Protein AF-A0A352B6A5-F1 (afdb_monomer)

Secondary structure (DSSP, 8-state):
--HHHHHHHHHHHHHHHHHHS-HHHHHHHHHHHHHHHS-----HHHHHHHHHHHHHHHHHH-THHHHHHHTT---HHHHHHHHHHHHHHHTT--

Mean predicted aligned error: 9.94 Å

Nearest PDB structures (foldseek):
  6ykm-assembly1_D  TM=8.447E-01  e=2.039E-01  Campylobacter jejuni subsp. jejuni 81-176
  2q58-assembly1_A  TM=5.312E-01  e=5.802E+00  Cryptosporidium parvum Iowa II

Solvent-accessible surface area (backbone atoms only — not comparable to full-atom values): 5584 Å² total; per-residue (Å²): 133,63,68,69,61,51,48,51,54,54,49,49,54,51,50,53,48,58,73,76,36,61,68,72,57,55,57,48,50,55,51,49,54,53,48,64,74,52,78,73,79,75,66,62,66,64,50,50,53,52,53,51,51,52,52,53,44,35,71,73,66,34,63,72,58,51,61,78,47,43,82,75,47,84,49,69,66,63,32,52,54,49,49,54,54,50,56,58,51,63,73,66,74,120

Radius of gyration: 23.3 Å; Cα contacts (8 Å, |Δi|>4): 28; chains: 1; bounding box: 36×22×72 Å

Sequence (94 aa):
LDLPSLLIVVGGSLGVALMNYPFRRLSAAARAVVKLLRDRRPDQQGMLKRLVELSQQSRRDGLFSIGDSLNKVKDPFLRKALEMVVDGVDHGAI

Structure (mmCIF, N/CA/C/O backbone):
data_AF-A0A352B6A5-F1
#
_entry.id   AF-A0A352B6A5-F1
#
loop_
_atom_site.group_PDB
_atom_site.id
_atom_site.type_symbol
_atom_site.label_atom_id
_atom_site.label_alt_id
_atom_site.label_comp_id
_atom_site.label_asym_id
_atom_site.label_entity_id
_atom_site.label_seq_id
_atom_site.pdbx_PDB_ins_code
_atom_site.Cartn_x
_atom_site.Cartn_y
_atom_site.Cartn_z
_atom_site.occupancy
_atom_site.B_iso_or_equiv
_atom_site.auth_seq_id
_atom_site.auth_comp_id
_atom_site.auth_asym_id
_atom_site.auth_atom_id
_atom_site.pdbx_PDB_model_num
ATOM 1 N N . LEU A 1 1 ? 0.208 -6.296 -41.498 1.00 66.12 1 LEU A N 1
ATOM 2 C CA . LEU A 1 1 ? 0.953 -5.713 -40.360 1.00 66.12 1 LEU A CA 1
ATOM 3 C C . LEU A 1 1 ? 2.395 -5.580 -40.801 1.00 66.12 1 LEU A C 1
ATOM 5 O O . LEU A 1 1 ? 3.027 -6.601 -41.046 1.00 66.12 1 LEU A O 1
ATOM 9 N N . ASP A 1 2 ? 2.880 -4.351 -40.947 1.00 87.00 2 ASP A N 1
ATOM 10 C CA . ASP A 1 2 ? 4.248 -4.100 -41.398 1.00 87.00 2 ASP A CA 1
ATOM 11 C C . ASP A 1 2 ? 5.217 -4.311 -40.233 1.00 87.00 2 ASP A C 1
ATOM 13 O O . ASP A 1 2 ? 5.313 -3.496 -39.312 1.00 87.00 2 ASP A O 1
ATOM 17 N N . LEU A 1 3 ? 5.923 -5.442 -40.273 1.00 86.31 3 LEU A N 1
ATOM 18 C CA . LEU A 1 3 ? 6.947 -5.820 -39.296 1.00 86.31 3 LEU A CA 1
ATOM 19 C C . LEU A 1 3 ? 7.983 -4.706 -39.016 1.00 86.31 3 LEU A C 1
ATOM 21 O O . LEU A 1 3 ? 8.290 -4.483 -37.843 1.00 86.31 3 LEU A O 1
ATOM 25 N N . PRO A 1 4 ? 8.500 -3.977 -40.031 1.00 89.00 4 PRO A N 1
ATOM 26 C CA . PRO A 1 4 ? 9.483 -2.914 -39.815 1.00 89.00 4 PRO A CA 1
ATOM 27 C C . PRO A 1 4 ? 8.919 -1.745 -39.001 1.00 89.00 4 PRO A C 1
ATOM 29 O O . PRO A 1 4 ? 9.555 -1.267 -38.062 1.00 89.00 4 PRO A O 1
ATOM 32 N N . SER A 1 5 ? 7.696 -1.319 -39.318 1.00 88.31 5 SER A N 1
ATOM 33 C CA . SER A 1 5 ? 7.018 -0.207 -38.649 1.00 88.31 5 SER A CA 1
ATOM 34 C C . SER A 1 5 ? 6.740 -0.524 -37.178 1.00 88.31 5 SER A C 1
ATOM 36 O O . SER A 1 5 ? 6.927 0.329 -36.310 1.00 88.31 5 SER A O 1
ATOM 38 N N . LEU A 1 6 ? 6.364 -1.771 -36.872 1.00 89.12 6 LEU A N 1
ATOM 39 C CA . LEU A 1 6 ? 6.151 -2.224 -35.497 1.00 89.12 6 LEU A CA 1
ATOM 40 C C . LEU A 1 6 ? 7.454 -2.201 -34.679 1.00 89.12 6 LEU A C 1
ATOM 42 O O . LEU A 1 6 ? 7.453 -1.760 -33.531 1.00 89.12 6 LEU A O 1
ATOM 46 N N . LEU A 1 7 ? 8.567 -2.635 -35.278 1.00 89.50 7 LEU A N 1
ATOM 47 C CA . LEU A 1 7 ? 9.891 -2.642 -34.649 1.00 89.50 7 LEU A CA 1
ATOM 48 C C . LEU A 1 7 ? 10.386 -1.233 -34.315 1.00 89.50 7 LEU A C 1
ATOM 50 O O . LEU A 1 7 ? 10.919 -1.022 -33.229 1.00 89.50 7 LEU A O 1
ATOM 54 N N . ILE A 1 8 ? 10.175 -0.265 -35.210 1.00 91.81 8 ILE A N 1
ATOM 55 C CA . ILE A 1 8 ? 10.585 1.128 -34.984 1.00 91.81 8 ILE A CA 1
ATOM 56 C C . ILE A 1 8 ? 9.756 1.759 -33.862 1.00 91.81 8 ILE A C 1
ATOM 58 O O . ILE A 1 8 ? 10.312 2.395 -32.970 1.00 91.81 8 ILE A O 1
ATOM 62 N N . VAL A 1 9 ? 8.436 1.559 -33.864 1.00 91.12 9 VAL A N 1
ATOM 63 C CA . VAL A 1 9 ? 7.545 2.160 -32.860 1.00 91.12 9 VAL A CA 1
ATOM 64 C C . VAL A 1 9 ? 7.743 1.521 -31.486 1.00 91.12 9 VAL A C 1
ATOM 66 O O . VAL A 1 9 ? 7.952 2.228 -30.500 1.00 91.12 9 VAL A O 1
ATOM 69 N N . VAL A 1 10 ? 7.722 0.187 -31.404 1.00 88.38 10 VAL A N 1
ATOM 70 C CA . VAL A 1 10 ? 7.882 -0.532 -30.131 1.00 88.38 10 VAL A CA 1
ATOM 71 C C . VAL A 1 10 ? 9.319 -0.412 -29.624 1.00 88.38 10 VAL A C 1
ATOM 73 O O . VAL A 1 10 ? 9.531 -0.101 -28.453 1.00 88.38 10 VAL A O 1
ATOM 76 N N . GLY A 1 11 ? 10.311 -0.599 -30.497 1.00 88.50 11 GLY A N 1
ATOM 77 C CA . GLY A 1 11 ? 11.726 -0.486 -30.147 1.00 88.50 11 GLY A CA 1
ATOM 78 C C . GLY A 1 11 ? 12.125 0.937 -29.762 1.00 88.50 11 GLY A C 1
ATOM 79 O O . GLY A 1 11 ? 12.797 1.125 -28.751 1.00 88.50 11 GLY A O 1
ATOM 80 N N . GLY A 1 12 ? 11.655 1.946 -30.499 1.00 88.94 12 GLY A N 1
ATOM 81 C CA . GLY A 1 12 ? 11.889 3.355 -30.179 1.00 88.94 12 GLY A CA 1
ATOM 82 C C . GLY A 1 12 ? 11.238 3.768 -28.858 1.00 88.94 12 GLY A C 1
ATOM 83 O O . GLY A 1 12 ? 11.891 4.380 -28.014 1.00 88.94 12 GLY A O 1
ATOM 84 N N . SER A 1 13 ? 9.983 3.369 -28.626 1.00 87.50 13 SER A N 1
ATOM 85 C CA . SER A 1 13 ? 9.280 3.649 -27.368 1.00 87.50 13 SER A CA 1
ATOM 86 C C . SER A 1 13 ? 9.973 3.005 -26.161 1.00 87.50 13 SER A C 1
ATOM 88 O O . SER A 1 13 ? 10.214 3.678 -25.156 1.00 87.50 13 SER A O 1
ATOM 90 N N . LEU A 1 14 ? 10.365 1.729 -26.269 1.00 85.31 14 LEU A N 1
ATOM 91 C CA . LEU A 1 14 ? 11.099 1.028 -25.212 1.00 85.31 14 LEU A CA 1
ATOM 92 C C . LEU A 1 14 ? 12.499 1.614 -24.994 1.00 85.31 14 LEU A C 1
ATOM 94 O O . LEU A 1 14 ? 12.924 1.750 -23.847 1.00 85.31 14 LEU A O 1
ATOM 98 N N . GLY A 1 15 ? 13.194 2.002 -26.065 1.00 87.94 15 GLY A N 1
ATOM 99 C CA . GLY A 1 15 ? 14.512 2.634 -26.000 1.00 87.94 15 GLY A CA 1
ATOM 100 C C . GLY A 1 15 ? 14.481 3.969 -25.256 1.00 87.94 15 GLY A C 1
ATOM 101 O O . GLY A 1 15 ? 15.261 4.178 -24.327 1.00 87.94 15 GLY A O 1
ATOM 102 N N . VAL A 1 16 ? 13.522 4.842 -25.585 1.00 89.94 16 VAL A N 1
ATOM 103 C CA . VAL A 1 16 ? 13.322 6.114 -24.871 1.00 89.94 16 VAL A CA 1
ATOM 104 C C . VAL A 1 16 ? 12.941 5.866 -23.410 1.00 89.94 16 VAL A C 1
ATOM 106 O O . VAL A 1 16 ? 13.454 6.544 -22.519 1.00 89.94 16 VAL A O 1
ATOM 109 N N . ALA A 1 17 ? 12.089 4.874 -23.136 1.00 86.25 17 ALA A N 1
ATOM 110 C CA . ALA A 1 17 ? 11.680 4.536 -21.775 1.00 86.25 17 ALA A CA 1
ATOM 111 C C . ALA A 1 17 ? 12.847 4.020 -20.909 1.00 86.25 17 ALA A C 1
ATOM 113 O O . ALA A 1 17 ? 12.936 4.379 -19.735 1.00 86.25 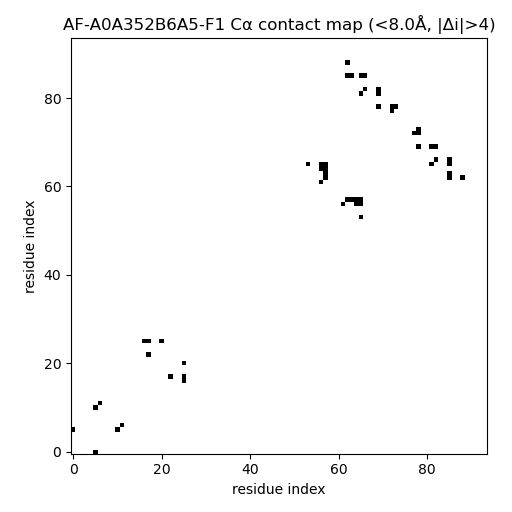17 ALA A O 1
ATOM 114 N N . LEU A 1 18 ? 13.756 3.224 -21.481 1.00 86.25 18 LEU A N 1
ATOM 115 C CA . LEU A 1 18 ? 14.976 2.746 -20.816 1.00 86.25 18 LEU A CA 1
ATOM 116 C C . LEU A 1 18 ? 15.979 3.874 -20.540 1.00 86.25 18 LEU A C 1
ATOM 118 O O . LEU A 1 18 ? 16.691 3.822 -19.541 1.00 86.25 18 LEU A O 1
ATOM 122 N N . MET A 1 19 ? 16.026 4.891 -21.402 1.00 87.81 19 MET A N 1
ATOM 123 C CA . MET A 1 19 ? 16.928 6.036 -21.257 1.00 87.81 19 MET A CA 1
ATOM 124 C C . MET A 1 19 ? 16.417 7.062 -20.231 1.00 87.81 19 MET A C 1
ATOM 126 O O . MET A 1 19 ? 17.208 7.628 -19.482 1.00 87.81 19 MET A O 1
ATOM 130 N N . ASN A 1 20 ? 15.099 7.285 -20.163 1.00 88.31 20 ASN A N 1
ATOM 131 C CA . ASN A 1 20 ? 14.488 8.251 -19.240 1.00 88.31 20 ASN A CA 1
ATOM 132 C C . ASN A 1 20 ? 14.241 7.699 -17.828 1.00 88.31 20 ASN A C 1
ATOM 134 O O . ASN A 1 20 ? 14.175 8.466 -16.866 1.00 88.31 20 ASN A O 1
ATOM 138 N N . TYR A 1 21 ? 14.061 6.382 -17.682 1.00 85.06 21 TYR A N 1
ATOM 139 C CA . TYR A 1 21 ? 13.667 5.782 -16.410 1.00 85.06 21 TYR A CA 1
ATOM 140 C C . TYR A 1 21 ? 14.627 4.679 -15.963 1.00 85.06 21 TYR A C 1
ATOM 142 O O . TYR A 1 21 ? 14.982 3.806 -16.751 1.00 85.06 21 TYR A O 1
ATOM 150 N N . PRO A 1 22 ? 14.976 4.621 -14.661 1.00 85.81 22 PRO A N 1
ATOM 151 C CA . PRO A 1 22 ? 15.737 3.498 -14.137 1.00 85.81 22 PRO A CA 1
ATOM 152 C C . PRO A 1 22 ? 14.957 2.195 -14.346 1.00 85.81 22 PRO A C 1
ATOM 154 O O . PRO A 1 22 ? 13.740 2.150 -14.140 1.00 85.81 22 PRO A O 1
ATOM 157 N N . PHE A 1 23 ? 15.666 1.109 -14.661 1.00 81.38 23 PHE A N 1
ATOM 158 C CA . PHE A 1 23 ? 15.096 -0.216 -14.955 1.00 81.38 23 PHE A CA 1
ATOM 159 C C . PHE A 1 23 ? 14.073 -0.703 -13.904 1.00 81.38 23 PHE A C 1
ATOM 161 O O . PHE A 1 23 ? 13.077 -1.368 -14.208 1.00 81.38 23 PHE A O 1
ATOM 168 N N . ARG A 1 24 ? 14.256 -0.294 -12.641 1.00 84.50 24 ARG A N 1
ATOM 169 C CA . ARG A 1 24 ? 13.329 -0.579 -11.536 1.00 84.50 24 ARG A CA 1
ATOM 170 C C . ARG A 1 24 ? 11.923 -0.001 -11.758 1.00 84.50 24 ARG A C 1
ATOM 172 O O . ARG A 1 24 ? 10.951 -0.665 -11.411 1.00 84.50 24 ARG A O 1
ATOM 179 N N . ARG A 1 25 ? 11.798 1.192 -12.352 1.00 84.56 25 ARG A N 1
ATOM 180 C CA . ARG A 1 25 ? 10.501 1.814 -12.687 1.00 84.56 25 ARG A CA 1
ATOM 181 C C . ARG A 1 25 ? 9.842 1.129 -13.880 1.00 84.56 25 ARG A C 1
ATOM 183 O O . ARG A 1 25 ? 8.644 0.876 -13.828 1.00 84.56 25 ARG A O 1
ATOM 190 N N . LEU A 1 26 ? 10.621 0.750 -14.892 1.00 86.75 26 LEU A N 1
ATOM 191 C CA . LEU A 1 26 ? 10.100 0.067 -16.079 1.00 86.75 26 LEU A CA 1
ATOM 192 C C . LEU A 1 26 ? 9.507 -1.310 -15.727 1.00 86.75 26 LEU A C 1
ATOM 194 O O . LEU A 1 26 ? 8.384 -1.631 -16.111 1.00 86.75 26 LEU A O 1
ATOM 198 N N . SER A 1 27 ? 10.204 -2.086 -14.889 1.00 85.62 27 SER A N 1
ATOM 199 C CA . SER A 1 27 ? 9.687 -3.376 -14.399 1.00 85.62 27 SER A CA 1
ATOM 200 C C . SER A 1 27 ? 8.474 -3.239 -13.465 1.00 85.62 27 SER A C 1
ATOM 202 O O . SER A 1 27 ? 7.642 -4.146 -13.393 1.00 85.62 27 SER A O 1
ATOM 204 N N . ALA A 1 28 ? 8.360 -2.131 -12.727 1.00 88.00 28 ALA A N 1
ATOM 205 C CA . ALA A 1 28 ? 7.186 -1.837 -11.909 1.00 88.00 28 ALA A CA 1
ATOM 206 C C . ALA A 1 28 ? 5.979 -1.458 -12.780 1.00 88.00 28 ALA A C 1
ATOM 208 O O . ALA A 1 28 ? 4.878 -1.940 -12.523 1.00 88.00 28 ALA A O 1
ATOM 209 N N . ALA A 1 29 ? 6.193 -0.672 -13.839 1.00 87.06 29 ALA A N 1
ATOM 210 C CA . ALA A 1 29 ? 5.160 -0.317 -14.808 1.00 87.06 29 ALA A CA 1
ATOM 211 C C . ALA A 1 29 ? 4.613 -1.558 -15.529 1.00 87.06 29 ALA A C 1
ATOM 213 O O . ALA A 1 29 ? 3.402 -1.763 -15.557 1.00 87.06 29 ALA A O 1
ATOM 214 N N . ALA A 1 30 ? 5.487 -2.452 -16.005 1.00 86.62 30 ALA A N 1
ATOM 215 C CA . ALA A 1 30 ? 5.065 -3.719 -16.605 1.00 86.62 30 ALA A CA 1
ATOM 216 C C . ALA A 1 30 ? 4.235 -4.575 -15.627 1.00 86.62 30 ALA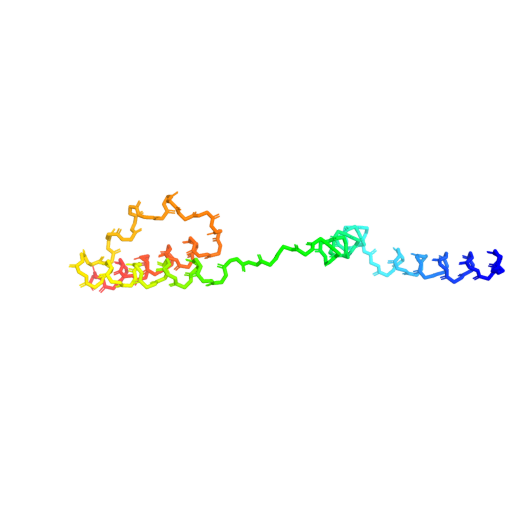 A C 1
ATOM 218 O O . ALA A 1 30 ? 3.177 -5.095 -15.983 1.00 86.62 30 ALA A O 1
ATOM 219 N N . ARG A 1 31 ? 4.658 -4.665 -14.356 1.00 87.12 31 ARG A N 1
ATOM 220 C CA . ARG A 1 31 ? 3.892 -5.355 -13.303 1.00 87.12 31 ARG A CA 1
ATOM 221 C C . ARG A 1 31 ? 2.540 -4.701 -13.026 1.00 87.12 31 ARG A C 1
ATOM 223 O O . ARG A 1 31 ? 1.573 -5.417 -12.779 1.00 87.12 31 ARG A O 1
ATOM 230 N N . ALA A 1 32 ? 2.458 -3.374 -13.066 1.00 86.88 32 ALA A N 1
ATOM 231 C CA . ALA A 1 32 ? 1.205 -2.648 -12.897 1.00 86.88 32 ALA A CA 1
ATOM 232 C C . ALA A 1 32 ? 0.228 -2.950 -14.040 1.00 86.88 32 ALA A C 1
ATOM 234 O O . ALA A 1 32 ? -0.929 -3.250 -13.764 1.00 86.88 32 ALA A O 1
ATOM 235 N N . VAL A 1 33 ? 0.698 -2.980 -15.292 1.00 88.00 33 VAL A N 1
ATOM 236 C CA . VAL A 1 33 ? -0.121 -3.374 -16.453 1.00 88.00 33 VAL A CA 1
ATOM 237 C C . VAL A 1 33 ? -0.669 -4.790 -16.275 1.00 88.00 33 VAL A C 1
ATOM 239 O O . VAL A 1 33 ? -1.872 -5.004 -16.391 1.00 88.00 33 VAL A O 1
ATOM 242 N N . VAL A 1 34 ? 0.176 -5.751 -15.891 1.00 86.38 34 VAL A N 1
ATOM 243 C CA . VAL A 1 34 ? -0.274 -7.127 -15.613 1.00 86.38 34 VAL A CA 1
ATOM 244 C C . VAL A 1 34 ? -1.287 -7.170 -14.463 1.00 86.38 34 VAL A C 1
ATOM 246 O O . VAL A 1 34 ? -2.262 -7.916 -14.525 1.00 86.38 34 VAL A O 1
ATOM 249 N N . LYS A 1 35 ? -1.091 -6.363 -13.415 1.00 85.31 35 LYS A N 1
ATOM 250 C CA . LYS A 1 35 ? -2.030 -6.264 -12.289 1.00 85.31 35 LYS A CA 1
ATOM 251 C C . LYS A 1 35 ? -3.379 -5.674 -12.709 1.00 85.31 35 LYS A C 1
ATOM 253 O O . LYS A 1 35 ? -4.388 -6.114 -12.181 1.00 85.31 35 LYS A O 1
ATOM 258 N N . LEU A 1 36 ? -3.401 -4.721 -13.640 1.00 84.81 36 LEU A N 1
ATOM 259 C CA . LEU A 1 36 ? -4.637 -4.148 -14.183 1.00 84.81 36 LEU A CA 1
ATOM 260 C C . LEU A 1 36 ? -5.413 -5.168 -15.022 1.00 84.81 36 LEU A C 1
ATOM 262 O O . LEU A 1 36 ? -6.630 -5.241 -14.916 1.00 84.81 36 LEU A O 1
ATOM 266 N N . LEU A 1 37 ? -4.709 -5.987 -15.809 1.00 86.19 37 LEU A N 1
ATOM 267 C CA . LEU A 1 37 ? -5.330 -7.079 -16.568 1.00 86.19 37 LEU A CA 1
ATOM 268 C C . LEU A 1 37 ? -5.863 -8.189 -15.651 1.00 86.19 37 LEU A C 1
ATOM 270 O O . LEU A 1 37 ? -6.855 -8.844 -15.961 1.00 86.19 37 LEU A O 1
ATOM 274 N N . ARG A 1 38 ? -5.210 -8.404 -14.506 1.00 81.44 38 ARG A N 1
ATOM 275 C CA . ARG A 1 38 ? -5.635 -9.357 -13.481 1.00 81.44 38 ARG A CA 1
ATOM 276 C C . ARG A 1 38 ? -6.609 -8.681 -12.514 1.00 81.44 38 ARG A C 1
ATOM 278 O O . ARG A 1 38 ? -6.224 -8.329 -11.401 1.00 81.44 38 ARG A O 1
ATOM 285 N N . ASP A 1 39 ? -7.866 -8.537 -12.935 1.00 64.50 39 ASP A N 1
ATOM 286 C CA . ASP A 1 39 ? -8.931 -7.938 -12.119 1.00 64.50 39 ASP A CA 1
ATOM 287 C C . ASP A 1 39 ? -9.096 -8.709 -10.793 1.00 64.50 39 ASP A C 1
ATOM 289 O O . ASP A 1 39 ? -9.626 -9.820 -10.732 1.00 64.50 39 ASP A O 1
ATOM 293 N N . ARG A 1 40 ? -8.574 -8.134 -9.706 1.00 65.69 40 ARG A N 1
ATOM 294 C CA . ARG A 1 40 ? -8.882 -8.534 -8.332 1.00 65.69 40 ARG A CA 1
ATOM 295 C C . ARG A 1 40 ? -9.715 -7.429 -7.721 1.00 65.69 40 ARG A C 1
ATOM 297 O O . ARG A 1 40 ? -9.181 -6.541 -7.056 1.00 65.69 40 ARG A O 1
ATOM 304 N N . ARG A 1 41 ? -11.024 -7.502 -7.940 1.00 71.19 41 ARG A N 1
ATOM 305 C CA . ARG A 1 41 ? -11.965 -6.632 -7.243 1.00 71.19 41 ARG A CA 1
ATOM 306 C C . ARG A 1 41 ? -11.891 -6.921 -5.743 1.00 71.19 41 ARG A C 1
ATOM 308 O O . ARG A 1 41 ? -12.016 -8.085 -5.354 1.00 71.19 41 ARG A O 1
ATOM 315 N N . PRO A 1 42 ? -11.640 -5.910 -4.899 1.00 71.31 42 PRO A N 1
ATOM 316 C CA . PRO A 1 42 ? -11.709 -6.096 -3.460 1.00 71.31 42 PRO A CA 1
ATOM 317 C C . PRO A 1 42 ? -13.150 -6.431 -3.051 1.00 71.31 42 PRO A C 1
ATOM 319 O O . PRO A 1 42 ? -14.102 -5.879 -3.604 1.00 71.31 42 PRO A O 1
ATOM 322 N N . ASP A 1 43 ? -13.312 -7.326 -2.074 1.00 81.25 43 ASP A N 1
ATOM 323 C CA . ASP A 1 43 ? -14.613 -7.611 -1.462 1.00 81.25 43 ASP A CA 1
ATOM 324 C C . ASP A 1 43 ? -15.043 -6.425 -0.587 1.00 81.25 43 ASP A C 1
ATOM 326 O O . ASP A 1 43 ? -14.735 -6.328 0.604 1.00 81.25 43 ASP A O 1
ATOM 330 N N . GLN A 1 44 ? -15.725 -5.478 -1.223 1.00 83.38 44 GLN A N 1
ATOM 331 C CA . GLN A 1 44 ? -16.150 -4.230 -0.605 1.00 83.38 44 GLN A CA 1
ATOM 332 C C . GLN A 1 44 ? -17.231 -4.457 0.463 1.00 83.38 44 GLN A C 1
ATOM 334 O O . GLN A 1 44 ? -17.242 -3.759 1.478 1.00 83.38 44 GLN A O 1
ATOM 339 N N . GLN A 1 45 ? -18.104 -5.455 0.279 1.00 87.06 45 GLN A N 1
ATOM 340 C CA . GLN A 1 45 ? -19.144 -5.784 1.258 1.00 87.06 45 GLN A CA 1
ATOM 341 C C . GLN A 1 45 ? -18.558 -6.459 2.499 1.00 87.06 45 GLN A C 1
ATOM 343 O O . GLN A 1 45 ? -18.893 -6.069 3.621 1.00 87.06 45 GLN A O 1
ATOM 348 N N . GLY A 1 46 ? -17.637 -7.410 2.321 1.00 86.62 46 GLY A N 1
ATOM 349 C CA . GLY A 1 46 ? -16.919 -8.025 3.436 1.00 86.62 46 GLY A CA 1
ATOM 350 C C . GLY A 1 46 ? -16.113 -7.002 4.237 1.00 86.62 46 GLY A C 1
ATOM 351 O O . GLY A 1 46 ? -16.132 -7.024 5.470 1.00 86.62 46 GLY A O 1
ATOM 352 N N . MET A 1 47 ? -15.468 -6.050 3.554 1.00 85.56 47 MET A N 1
ATOM 353 C CA . MET A 1 47 ? -14.723 -4.974 4.210 1.00 85.56 47 MET A CA 1
ATOM 354 C C . MET A 1 47 ? -15.632 -4.032 5.012 1.00 85.56 47 MET A C 1
ATOM 356 O O . MET A 1 47 ? -15.300 -3.691 6.147 1.00 85.56 47 MET A O 1
ATOM 360 N N . LEU A 1 48 ? -16.795 -3.656 4.470 1.00 88.62 48 LEU A N 1
ATOM 361 C CA . LEU A 1 48 ? -17.772 -2.830 5.185 1.00 88.62 48 LEU A CA 1
ATOM 362 C C . LEU A 1 48 ? -18.257 -3.522 6.462 1.00 88.62 48 LEU A C 1
ATOM 364 O O . LEU A 1 48 ? -18.248 -2.918 7.535 1.00 88.62 48 LEU A O 1
ATOM 368 N N . LYS A 1 49 ? -18.637 -4.801 6.362 1.00 89.69 49 LYS A N 1
ATOM 369 C CA . LYS A 1 49 ? -19.099 -5.579 7.516 1.00 89.69 49 LYS A CA 1
ATOM 370 C C . LYS A 1 49 ? -18.029 -5.635 8.610 1.00 89.69 49 LYS A C 1
ATOM 372 O O . LYS A 1 49 ? -18.329 -5.376 9.772 1.00 89.69 49 LYS A O 1
ATOM 377 N N . ARG A 1 50 ? -16.771 -5.868 8.219 1.00 87.06 50 ARG A N 1
ATOM 378 C CA . ARG A 1 50 ? -15.613 -5.877 9.123 1.00 87.06 50 ARG A CA 1
ATOM 379 C C . ARG A 1 50 ? -15.434 -4.542 9.856 1.00 87.06 50 ARG A C 1
ATOM 381 O O . ARG A 1 50 ? -15.173 -4.537 11.053 1.00 87.06 50 ARG A O 1
ATOM 388 N N . LEU A 1 51 ? -15.569 -3.417 9.152 1.00 88.12 51 LEU A N 1
ATOM 389 C CA . LEU 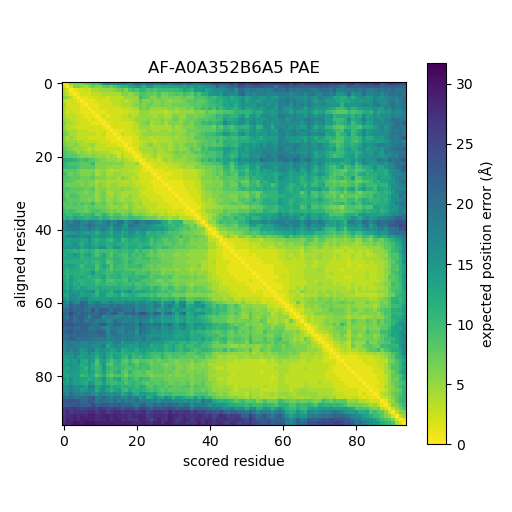A 1 51 ? -15.448 -2.079 9.745 1.00 88.12 51 LEU A CA 1
ATOM 390 C C . LEU A 1 51 ? -16.565 -1.794 10.755 1.00 88.12 51 LEU A C 1
ATOM 392 O O . LEU A 1 51 ? -16.299 -1.253 11.827 1.00 88.12 51 LEU A O 1
ATOM 396 N N . VAL A 1 52 ? -17.801 -2.191 10.442 1.00 90.88 52 VAL A N 1
ATOM 397 C CA . VAL A 1 52 ? -18.937 -2.045 11.364 1.00 90.88 52 VAL A CA 1
ATOM 398 C C . VAL A 1 52 ? -18.737 -2.900 12.617 1.00 90.88 52 VAL A C 1
ATOM 400 O O . VAL A 1 52 ? -18.940 -2.404 13.722 1.00 90.88 52 VAL A O 1
ATOM 403 N N . GLU A 1 53 ? -18.294 -4.151 12.469 1.00 88.69 53 GLU A N 1
ATOM 404 C CA . GLU A 1 53 ? -17.984 -5.036 13.601 1.00 88.69 53 GLU A CA 1
ATOM 405 C C . GLU A 1 53 ? -16.911 -4.427 14.519 1.00 88.69 53 GLU A C 1
ATOM 407 O O . GLU A 1 53 ? -17.127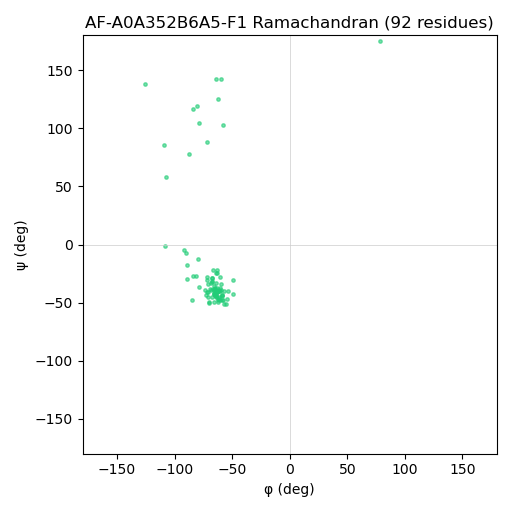 -4.334 15.728 1.00 88.69 53 GLU A O 1
ATOM 412 N N . LEU A 1 54 ? -15.808 -3.927 13.947 1.00 87.19 54 LEU A N 1
ATOM 413 C CA . LEU A 1 54 ? -14.737 -3.257 14.697 1.00 87.19 54 LEU A CA 1
ATOM 414 C C . LEU A 1 54 ? -15.232 -1.993 15.420 1.00 87.19 54 LEU A C 1
ATOM 416 O O . LEU A 1 54 ? -14.861 -1.751 16.567 1.00 87.19 54 LEU A O 1
ATOM 420 N N . SER A 1 55 ? -16.098 -1.198 14.783 1.00 88.19 55 SER A N 1
ATOM 421 C CA . SER A 1 55 ? -16.693 -0.003 15.397 1.00 88.19 55 SER A CA 1
ATOM 422 C C . SER A 1 55 ? -17.593 -0.353 16.585 1.00 88.19 55 SER A C 1
ATOM 424 O O . SER A 1 55 ? -17.511 0.278 17.640 1.00 88.19 55 SER A O 1
ATOM 426 N N . GLN A 1 56 ? -18.429 -1.384 16.445 1.00 89.56 56 GLN A N 1
ATOM 427 C CA . GLN A 1 56 ? -19.290 -1.827 17.537 1.00 89.56 56 GLN A CA 1
ATOM 428 C C . GLN A 1 56 ? -18.490 -2.416 18.703 1.00 89.56 56 GLN A C 1
ATOM 430 O O . GLN A 1 56 ? -18.853 -2.183 19.854 1.00 89.56 56 GLN A O 1
ATOM 435 N N . GLN A 1 57 ? -17.424 -3.164 18.413 1.00 86.38 57 GLN A N 1
ATOM 436 C CA . GLN A 1 57 ? -16.516 -3.709 19.421 1.00 86.38 57 GLN A CA 1
ATOM 437 C C . GLN A 1 57 ? -15.825 -2.584 20.204 1.00 86.38 57 GLN A C 1
ATOM 439 O O . GLN A 1 57 ? -15.931 -2.542 21.424 1.00 86.38 57 GLN A O 1
ATOM 444 N N . SER A 1 58 ? -15.252 -1.599 19.503 1.00 86.44 58 SER A N 1
ATOM 445 C CA . SER A 1 58 ? -14.642 -0.408 20.114 1.00 86.44 58 SER A CA 1
ATOM 446 C C . SER A 1 58 ? -15.593 0.332 21.061 1.00 86.44 58 SER A C 1
ATOM 448 O O . SER A 1 58 ? -15.204 0.759 22.145 1.00 86.44 58 SER A O 1
ATOM 450 N N . ARG A 1 59 ? -16.874 0.445 20.683 1.00 87.00 59 ARG A N 1
ATOM 451 C CA . ARG A 1 59 ? -17.895 1.110 21.503 1.00 87.00 59 ARG A CA 1
ATOM 452 C C . ARG A 1 59 ? -18.278 0.321 22.761 1.00 87.00 59 ARG A C 1
ATOM 454 O O . ARG A 1 59 ? -18.641 0.944 23.753 1.00 87.00 59 ARG A O 1
ATOM 461 N N . ARG A 1 60 ? -18.282 -1.014 22.701 1.00 86.31 60 ARG A N 1
ATOM 462 C CA . ARG A 1 60 ? -18.697 -1.882 23.818 1.00 86.31 60 ARG A CA 1
ATOM 463 C C . ARG A 1 60 ? -17.561 -2.138 24.801 1.00 86.31 60 ARG A C 1
ATOM 465 O O . ARG A 1 60 ? -17.754 -1.973 25.999 1.00 86.31 60 ARG A O 1
ATOM 472 N N . ASP A 1 61 ? -16.401 -2.500 24.270 1.00 83.50 61 ASP A N 1
ATOM 473 C CA . ASP A 1 61 ? -15.286 -3.058 25.038 1.00 83.50 61 ASP A CA 1
ATOM 474 C C . ASP A 1 61 ? -14.115 -2.062 25.169 1.00 83.50 61 ASP A C 1
ATOM 476 O O . ASP A 1 61 ? -13.102 -2.355 25.801 1.00 83.50 61 ASP A O 1
ATOM 480 N N . GLY A 1 62 ? -14.238 -0.873 24.566 1.00 78.56 62 GLY A N 1
ATOM 481 C CA . GLY A 1 62 ? -13.185 0.138 24.521 1.00 78.56 62 GLY A CA 1
ATOM 482 C C . GLY A 1 62 ? -12.110 -0.163 23.474 1.00 78.56 62 GLY A C 1
ATOM 483 O O . GLY A 1 62 ? -12.108 -1.205 22.816 1.00 78.56 62 GLY A O 1
ATOM 484 N N . LEU A 1 63 ? -11.169 0.765 23.295 1.00 77.38 63 LEU A N 1
ATOM 485 C CA . LEU A 1 63 ? -10.217 0.714 22.181 1.00 77.38 63 LEU A CA 1
ATOM 486 C C . LEU A 1 63 ? -9.153 -0.390 22.312 1.00 77.38 63 LEU A C 1
ATOM 488 O O . LEU A 1 63 ? -8.708 -0.932 21.303 1.00 77.38 63 LEU A O 1
ATOM 492 N N . PHE A 1 64 ? -8.804 -0.786 23.540 1.00 74.56 64 PHE A N 1
ATOM 493 C CA . PHE A 1 64 ? -7.852 -1.873 23.805 1.00 74.56 64 PHE A CA 1
ATOM 494 C C . PHE A 1 64 ? -8.312 -3.223 23.233 1.00 74.56 64 PHE A C 1
ATOM 496 O O . PHE A 1 64 ? -7.485 -4.028 22.810 1.00 74.56 64 PHE A O 1
ATOM 503 N N . SER A 1 65 ? -9.627 -3.436 23.108 1.00 76.19 65 SER A N 1
ATOM 504 C CA . SER A 1 65 ? -10.207 -4.640 22.494 1.00 76.19 65 SER A CA 1
ATOM 505 C C . SER A 1 65 ? -9.858 -4.805 21.002 1.00 76.19 65 SER A C 1
ATOM 507 O O . SER A 1 65 ? -9.888 -5.916 20.460 1.00 76.19 65 SER A O 1
ATOM 509 N N . ILE A 1 66 ? -9.488 -3.713 20.318 1.00 77.50 66 ILE A N 1
ATOM 510 C CA . ILE A 1 66 ? -9.037 -3.742 18.920 1.00 77.50 66 ILE A CA 1
ATOM 511 C C . ILE A 1 66 ? -7.644 -4.373 18.817 1.00 77.50 66 ILE A C 1
ATOM 513 O O . ILE A 1 66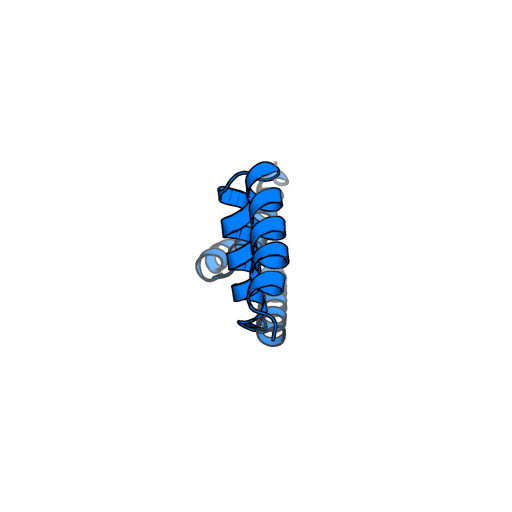 ? -7.365 -5.043 17.819 1.00 77.50 66 ILE A O 1
ATOM 517 N N . GLY A 1 67 ? -6.804 -4.230 19.850 1.00 70.62 67 GLY A N 1
ATOM 518 C CA . GLY A 1 67 ? -5.449 -4.787 19.903 1.00 70.62 67 GLY A CA 1
ATOM 519 C C . GLY A 1 67 ? -5.423 -6.294 19.639 1.00 70.62 67 GLY A C 1
ATOM 520 O O . GLY A 1 67 ? -4.708 -6.765 18.754 1.00 70.62 67 GLY A O 1
ATOM 521 N N . ASP A 1 68 ? -6.317 -7.042 20.288 1.00 73.69 68 ASP A N 1
ATOM 522 C CA . ASP A 1 68 ? -6.463 -8.494 20.098 1.00 73.69 68 ASP A CA 1
ATOM 523 C C . ASP A 1 68 ? -6.921 -8.875 18.680 1.00 73.69 68 ASP A C 1
ATOM 525 O O . ASP A 1 68 ? -6.669 -9.977 18.175 1.00 73.69 68 ASP A O 1
ATOM 529 N N . SER A 1 69 ? -7.597 -7.945 18.004 1.00 72.69 69 SER A N 1
ATOM 530 C CA . SER A 1 69 ? -8.142 -8.130 16.660 1.00 72.69 69 SER A CA 1
ATOM 531 C C . SER A 1 69 ? -7.153 -7.746 15.552 1.00 72.69 69 SER A C 1
ATOM 533 O O . SER A 1 69 ? -7.315 -8.224 14.423 1.00 72.69 69 SER A O 1
ATOM 535 N N . LEU A 1 70 ? -6.095 -6.977 15.854 1.00 74.69 70 LEU A N 1
ATOM 536 C CA . LEU A 1 70 ? -5.048 -6.562 14.902 1.00 74.69 70 LEU A CA 1
ATOM 537 C C . LEU A 1 70 ? -4.362 -7.756 14.231 1.00 74.69 70 LEU A C 1
ATOM 539 O O . LEU A 1 70 ? -4.150 -7.761 13.015 1.00 74.69 70 LEU A O 1
ATOM 543 N N . ASN A 1 71 ? -4.100 -8.820 14.994 1.00 71.88 71 ASN A N 1
ATOM 544 C CA . ASN A 1 71 ? -3.472 -10.040 14.479 1.00 71.88 71 ASN A CA 1
ATOM 545 C C . ASN A 1 71 ? -4.330 -10.754 13.422 1.00 71.88 71 ASN A C 1
ATOM 547 O O . ASN A 1 71 ? -3.803 -11.447 12.550 1.00 71.88 71 ASN A O 1
ATOM 551 N N . LYS A 1 72 ? -5.653 -10.548 13.452 1.00 77.75 72 LYS A N 1
ATOM 552 C CA . LYS A 1 72 ? -6.619 -11.168 12.531 1.00 77.75 72 LYS A CA 1
ATOM 553 C C . LYS A 1 72 ? -6.868 -10.331 11.273 1.00 77.75 72 LYS A C 1
ATOM 555 O O . LYS A 1 72 ? -7.586 -10.788 10.375 1.00 77.75 72 LYS A O 1
ATOM 560 N N . VAL A 1 73 ? -6.333 -9.110 11.196 1.00 81.38 73 VAL A N 1
ATOM 561 C CA . VAL A 1 73 ? -6.455 -8.238 10.021 1.00 81.38 73 VAL A CA 1
ATOM 562 C C . VAL A 1 73 ? -5.367 -8.603 9.011 1.00 81.38 73 VAL A C 1
ATOM 564 O O . VAL A 1 7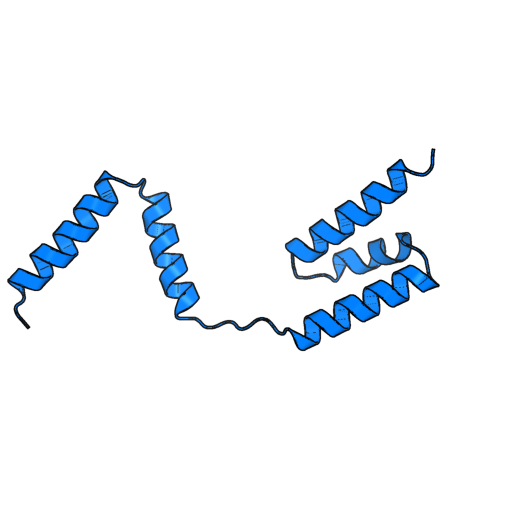3 ? -4.170 -8.499 9.289 1.00 81.38 73 VAL A O 1
ATOM 567 N N . LYS A 1 74 ? -5.800 -9.069 7.832 1.00 77.00 74 LYS A N 1
ATOM 568 C CA . LYS A 1 74 ? -4.915 -9.472 6.724 1.00 77.00 74 LYS A CA 1
ATOM 569 C C . LYS A 1 74 ? -4.431 -8.290 5.892 1.00 77.00 74 LYS A C 1
ATOM 571 O O . LYS A 1 74 ? -3.384 -8.386 5.262 1.00 77.00 74 LYS A O 1
ATOM 576 N N . ASP A 1 75 ? -5.211 -7.214 5.857 1.00 83.12 75 ASP A N 1
ATOM 577 C CA . ASP A 1 75 ? -4.872 -6.031 5.082 1.00 83.12 75 ASP A CA 1
ATOM 578 C C . ASP A 1 75 ? -3.852 -5.166 5.849 1.00 83.12 75 ASP A C 1
ATOM 580 O O . ASP A 1 75 ? -4.141 -4.730 6.969 1.00 83.12 75 ASP A O 1
ATOM 584 N N . PRO A 1 76 ? -2.651 -4.933 5.292 1.00 85.62 76 PRO A N 1
ATOM 585 C CA . PRO A 1 76 ? -1.59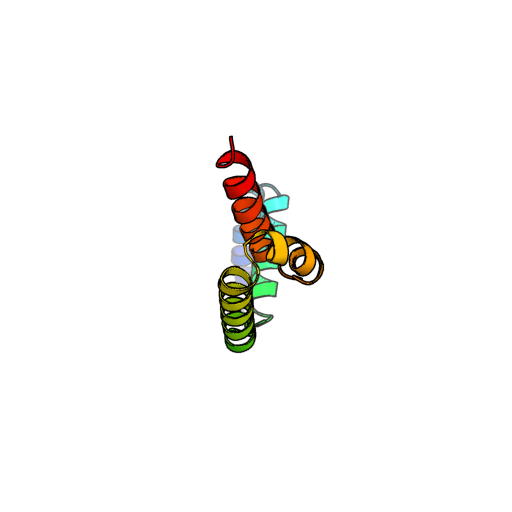8 -4.202 5.989 1.00 85.62 76 PRO A CA 1
ATOM 586 C C . PRO A 1 76 ? -1.946 -2.724 6.195 1.00 85.62 76 P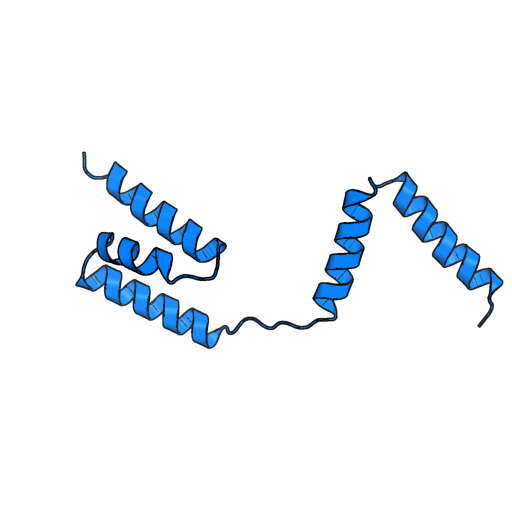RO A C 1
ATOM 588 O O . PRO A 1 76 ? -1.502 -2.138 7.179 1.00 85.62 76 PRO A O 1
ATOM 591 N N . PHE A 1 77 ? -2.756 -2.125 5.315 1.00 87.12 77 PHE A N 1
ATOM 592 C CA . PHE A 1 77 ? -3.193 -0.738 5.463 1.00 87.12 77 PHE A CA 1
ATOM 593 C C . PHE A 1 77 ? -4.164 -0.596 6.639 1.00 87.12 77 PHE A C 1
ATOM 595 O O . PHE A 1 77 ? -3.937 0.229 7.521 1.00 87.12 77 PHE A O 1
ATOM 602 N N . LEU A 1 78 ? -5.191 -1.448 6.709 1.00 86.88 78 LEU A N 1
ATOM 603 C CA . LEU A 1 78 ? -6.154 -1.450 7.808 1.00 86.88 78 LEU A CA 1
ATOM 604 C C . LEU A 1 78 ? -5.488 -1.782 9.147 1.00 86.88 78 LEU A C 1
ATOM 606 O O . LEU A 1 78 ? -5.789 -1.139 10.147 1.00 86.88 78 LEU A O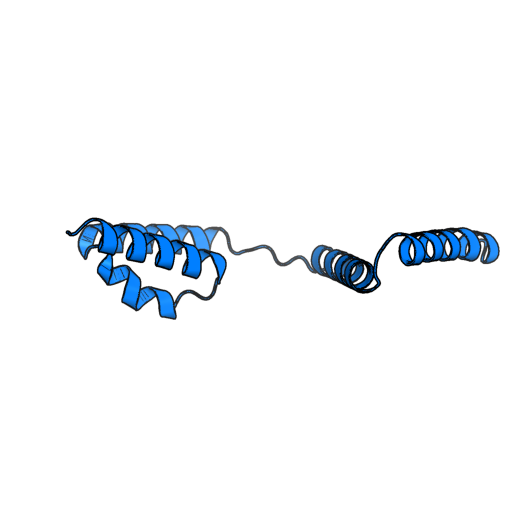 1
ATOM 610 N N . ARG A 1 79 ? -4.557 -2.745 9.173 1.00 87.38 79 ARG A N 1
ATOM 611 C CA . ARG A 1 79 ? -3.772 -3.042 10.379 1.00 87.38 79 ARG A CA 1
ATOM 612 C C . ARG A 1 79 ? -3.026 -1.799 10.856 1.00 87.38 79 ARG A C 1
ATOM 614 O O . ARG A 1 79 ? -3.162 -1.429 12.015 1.00 87.38 79 ARG A O 1
ATOM 621 N N . LYS A 1 80 ? -2.293 -1.134 9.957 1.00 87.88 80 LYS A N 1
ATOM 622 C CA . LYS A 1 80 ? -1.511 0.045 10.326 1.00 87.88 80 LYS A CA 1
ATOM 623 C C . LYS A 1 80 ? -2.392 1.210 10.779 1.00 87.88 80 LYS A C 1
ATOM 625 O O . LYS A 1 80 ? -2.031 1.921 11.708 1.00 87.88 80 LYS A O 1
ATOM 630 N N . ALA A 1 81 ? -3.553 1.389 10.151 1.00 86.75 81 ALA A N 1
ATOM 631 C CA . ALA A 1 81 ? -4.536 2.387 10.558 1.00 86.75 81 ALA A CA 1
ATOM 632 C C . ALA A 1 81 ? -5.046 2.144 11.986 1.00 86.75 81 ALA A C 1
ATOM 634 O O . ALA A 1 81 ? -5.106 3.080 12.776 1.00 86.75 81 ALA A O 1
ATOM 635 N N . LEU A 1 82 ? -5.371 0.896 12.328 1.00 87.12 82 LEU A N 1
ATOM 636 C CA . LEU A 1 82 ? -5.831 0.536 13.668 1.00 87.12 82 LEU A CA 1
ATOM 637 C C . LEU A 1 82 ? -4.710 0.643 14.716 1.00 87.12 82 LEU A C 1
ATOM 639 O O . LEU A 1 82 ? -4.982 1.122 15.810 1.00 87.12 82 LEU A O 1
ATOM 643 N N . GLU A 1 83 ? -3.466 0.274 14.381 1.00 86.06 83 GLU A N 1
ATOM 644 C CA . GLU A 1 83 ? -2.291 0.499 15.246 1.00 86.06 83 GLU A CA 1
ATOM 645 C C . GLU A 1 83 ? -2.152 1.982 15.613 1.00 86.06 83 GLU A C 1
ATOM 647 O O . GLU A 1 83 ? -2.125 2.318 16.788 1.00 86.06 83 GLU A O 1
ATOM 652 N N . MET A 1 84 ? -2.179 2.884 14.623 1.00 85.38 84 MET A N 1
ATOM 653 C CA . MET A 1 84 ? -2.078 4.330 14.875 1.00 85.38 84 MET A CA 1
ATOM 654 C C . MET A 1 84 ? -3.206 4.865 15.764 1.00 85.38 84 MET A C 1
ATOM 656 O O . MET A 1 84 ? -3.001 5.807 16.524 1.00 85.38 84 MET A O 1
ATOM 660 N N . VAL A 1 85 ? -4.406 4.294 15.652 1.00 83.75 85 VAL A N 1
ATOM 661 C CA . VAL A 1 85 ? -5.553 4.687 16.477 1.00 83.75 85 VAL A CA 1
ATOM 662 C C . VAL A 1 85 ? -5.364 4.233 17.926 1.00 83.75 85 VAL A C 1
ATOM 664 O O . VAL A 1 85 ? -5.660 5.006 18.831 1.00 83.75 85 VAL A O 1
ATOM 667 N N . VAL A 1 86 ? -4.852 3.019 18.149 1.00 80.81 86 VAL A N 1
ATOM 668 C CA . VAL A 1 86 ? -4.541 2.502 19.492 1.00 80.81 86 VAL A CA 1
ATOM 669 C C . VAL A 1 86 ? -3.406 3.305 20.131 1.00 80.81 86 VAL A C 1
ATOM 671 O O . VAL A 1 86 ? -3.579 3.809 21.239 1.00 80.81 86 VAL A O 1
ATOM 674 N N . ASP A 1 87 ? -2.304 3.507 19.405 1.00 82.81 87 ASP A N 1
ATOM 675 C CA . ASP A 1 87 ? -1.148 4.285 19.869 1.00 82.81 87 ASP A CA 1
ATOM 676 C C . ASP A 1 87 ? -1.548 5.736 20.205 1.00 82.81 87 ASP A C 1
ATOM 678 O O . ASP A 1 87 ? -1.121 6.308 21.206 1.00 82.81 87 ASP A O 1
ATOM 682 N N . GLY A 1 88 ? -2.432 6.338 19.399 1.00 74.50 88 GLY A N 1
ATOM 683 C CA . GLY A 1 88 ? -2.929 7.698 19.618 1.00 74.50 88 GLY A CA 1
ATOM 684 C C . GLY A 1 88 ? -3.786 7.873 20.877 1.00 74.50 88 GLY A C 1
ATOM 685 O O . GLY A 1 88 ? -3.895 8.991 21.377 1.00 74.50 88 GLY A O 1
ATOM 686 N N . VAL A 1 89 ? -4.382 6.801 21.406 1.00 65.94 89 VAL A N 1
ATOM 687 C CA . VAL A 1 89 ? -5.147 6.844 22.663 1.00 65.94 89 VAL A CA 1
ATOM 688 C C . VAL A 1 89 ? -4.273 6.576 23.882 1.00 65.94 89 VAL A C 1
ATOM 690 O O . VAL A 1 89 ? -4.532 7.163 24.930 1.00 65.94 89 VAL A O 1
ATOM 693 N N . ASP A 1 90 ? -3.206 5.791 23.741 1.00 61.34 90 ASP A N 1
ATOM 694 C CA . ASP A 1 90 ? -2.236 5.560 24.821 1.00 61.34 90 ASP A CA 1
ATOM 695 C C . ASP A 1 90 ? -1.501 6.859 25.215 1.00 61.34 90 ASP A C 1
ATOM 697 O O . ASP A 1 90 ? -1.234 7.119 26.384 1.00 61.34 90 ASP A O 1
ATOM 701 N N . HIS A 1 91 ? -1.265 7.758 24.253 1.00 56.66 91 HIS A N 1
ATOM 702 C CA . HIS A 1 91 ? -0.630 9.061 24.502 1.00 56.66 91 HIS A CA 1
ATOM 703 C C . HIS A 1 91 ? -1.562 10.144 25.076 1.00 56.66 91 HIS A C 1
ATOM 705 O O . HIS A 1 91 ? -1.078 11.188 25.508 1.00 56.66 91 HIS A O 1
ATOM 711 N N . GLY A 1 92 ? -2.883 9.928 25.071 1.00 49.81 92 GLY A N 1
ATOM 712 C CA . GLY A 1 92 ? -3.871 10.855 25.641 1.00 49.81 92 GLY A CA 1
ATOM 713 C C . GLY A 1 92 ? -4.221 10.578 27.108 1.00 49.81 92 GLY A C 1
ATOM 714 O O . GLY A 1 92 ? -4.983 11.340 27.699 1.00 49.81 92 GLY A O 1
ATOM 715 N N . ALA A 1 93 ? -3.694 9.492 27.679 1.00 44.31 93 ALA A N 1
ATOM 716 C CA . ALA A 1 93 ? -3.890 9.083 29.066 1.00 44.31 93 ALA A CA 1
ATOM 717 C C . ALA A 1 93 ? -2.612 9.309 29.896 1.00 44.31 93 ALA A C 1
ATOM 719 O O . ALA A 1 93 ? -2.065 8.381 30.488 1.00 44.31 93 ALA A O 1
ATOM 720 N N . ILE A 1 94 ? -2.147 10.559 29.928 1.00 41.34 94 ILE A N 1
ATOM 721 C CA . ILE A 1 94 ? -1.305 11.125 30.994 1.00 41.34 94 ILE A CA 1
ATOM 722 C C . ILE A 1 94 ? -1.897 12.457 31.438 1.00 41.34 94 ILE A C 1
ATOM 724 O O . ILE A 1 94 ? -2.217 13.281 30.553 1.00 41.34 94 ILE A O 1
#

Foldseek 3Di:
DDPVVCCCVVVVVVVVCVVVDPPVVVVVVVVVVVVVVVDDDPPPVVVVVVVVVLVVCCVPVNLVSVVVVLVVDPDPVVSVVSVCVSVVVVVVPD

pLDDT: mean 81.89, std 9.81, range [41.34, 91.81]